Protein AF-A0A261C483-F1 (afdb_monomer_lite)

Organism: NCBI:txid1503980

Structure (mmCIF, N/CA/C/O backbone):
data_AF-A0A261C483-F1
#
_entry.id   AF-A0A261C483-F1
#
loop_
_atom_site.group_PDB
_atom_site.id
_atom_site.type_symbol
_atom_site.label_atom_id
_atom_site.label_alt_id
_atom_site.label_comp_id
_atom_site.label_asym_id
_atom_site.label_entity_id
_atom_site.label_seq_id
_atom_site.pdbx_PDB_ins_code
_atom_site.Cartn_x
_atom_site.Cartn_y
_atom_site.Cartn_z
_atom_site.occupancy
_atom_site.B_iso_or_equiv
_atom_site.auth_seq_id
_atom_site.auth_comp_id
_atom_site.auth_asym_id
_atom_site.auth_atom_id
_atom_site.pdbx_PDB_model_num
ATOM 1 N N . VAL A 1 1 ? -9.971 -21.011 -2.332 1.00 95.12 1 VAL A N 1
ATOM 2 C CA . VAL A 1 1 ? -8.968 -21.893 -2.980 1.00 95.12 1 VAL A CA 1
ATOM 3 C C . VAL A 1 1 ? -7.554 -21.704 -2.436 1.00 95.12 1 VAL A C 1
ATOM 5 O O . VAL A 1 1 ? -7.130 -22.525 -1.642 1.00 95.12 1 VAL A O 1
ATOM 8 N N . CYS A 1 2 ? -6.795 -20.666 -2.820 1.00 94.69 2 CYS A N 1
ATOM 9 C CA . CYS A 1 2 ? -5.368 -20.566 -2.446 1.00 94.69 2 CYS A CA 1
ATOM 10 C C . CYS A 1 2 ? -5.132 -20.535 -0.926 1.00 94.69 2 CYS A C 1
ATOM 12 O O . CYS A 1 2 ? -4.222 -21.193 -0.427 1.00 94.69 2 CYS A O 1
ATOM 14 N N . GLU A 1 3 ? -5.982 -19.813 -0.193 1.00 94.00 3 GLU A N 1
ATOM 15 C CA . GLU A 1 3 ? -5.948 -19.785 1.271 1.00 94.00 3 GLU A CA 1
ATOM 16 C C . GLU A 1 3 ? -6.249 -21.164 1.885 1.00 94.00 3 GLU A C 1
ATOM 18 O O . GLU A 1 3 ? -5.498 -21.636 2.734 1.00 94.00 3 GLU A O 1
ATOM 23 N N . GLU A 1 4 ? -7.299 -21.843 1.414 1.00 96.75 4 GLU A N 1
ATOM 24 C CA . GLU A 1 4 ? -7.705 -23.179 1.887 1.00 96.75 4 GLU A CA 1
ATOM 25 C C . GLU A 1 4 ? -6.600 -24.216 1.666 1.00 96.75 4 GLU A C 1
ATOM 27 O O . GLU A 1 4 ? -6.331 -25.047 2.531 1.00 96.75 4 GLU A O 1
ATOM 32 N N . LEU A 1 5 ? -5.912 -24.127 0.526 1.00 97.44 5 LEU A N 1
ATOM 33 C CA . LEU A 1 5 ? -4.791 -24.997 0.179 1.00 97.44 5 LEU A CA 1
ATOM 34 C C . LEU A 1 5 ? -3.486 -24.615 0.893 1.00 97.44 5 LEU A C 1
ATOM 36 O O . LEU A 1 5 ? -2.480 -25.299 0.722 1.00 97.44 5 LEU A O 1
ATOM 40 N N . SER A 1 6 ? -3.477 -23.539 1.689 1.00 95.00 6 SER A N 1
ATOM 41 C CA . SER A 1 6 ? -2.298 -23.060 2.420 1.00 95.00 6 SER A CA 1
ATOM 42 C C . SER A 1 6 ? -1.074 -22.825 1.523 1.00 95.00 6 SER A C 1
ATOM 44 O O . SER A 1 6 ? 0.070 -23.012 1.947 1.00 95.00 6 SER A O 1
ATOM 46 N N . VAL A 1 7 ? -1.290 -22.387 0.281 1.00 95.00 7 VAL A N 1
ATOM 47 C CA . VAL A 1 7 ? -0.207 -22.067 -0.660 1.00 95.00 7 VAL A CA 1
ATOM 48 C C . VAL A 1 7 ? 0.208 -20.600 -0.556 1.00 95.00 7 VAL A C 1
ATOM 50 O O . VAL A 1 7 ? -0.529 -19.754 -0.050 1.00 95.00 7 VAL A O 1
ATOM 53 N N . VAL A 1 8 ? 1.420 -20.294 -1.015 1.00 96.06 8 VAL A N 1
ATOM 54 C CA . VAL A 1 8 ? 1.916 -18.916 -1.127 1.00 96.06 8 VAL A CA 1
ATOM 55 C C . VAL A 1 8 ? 1.682 -18.424 -2.552 1.00 96.06 8 VAL A C 1
ATOM 57 O O . VAL A 1 8 ? 2.034 -19.114 -3.507 1.00 96.06 8 VAL A O 1
ATOM 60 N N . LEU A 1 9 ? 1.122 -17.225 -2.695 1.00 96.31 9 LEU A N 1
ATOM 61 C CA . LEU A 1 9 ? 0.981 -16.550 -3.980 1.00 96.31 9 LEU A CA 1
ATOM 62 C C . LEU A 1 9 ? 2.237 -15.731 -4.276 1.00 96.31 9 LEU A C 1
ATOM 64 O O . LEU A 1 9 ? 2.476 -14.707 -3.636 1.00 96.31 9 LEU A O 1
ATOM 68 N N . PHE A 1 10 ? 3.038 -16.177 -5.244 1.00 98.00 10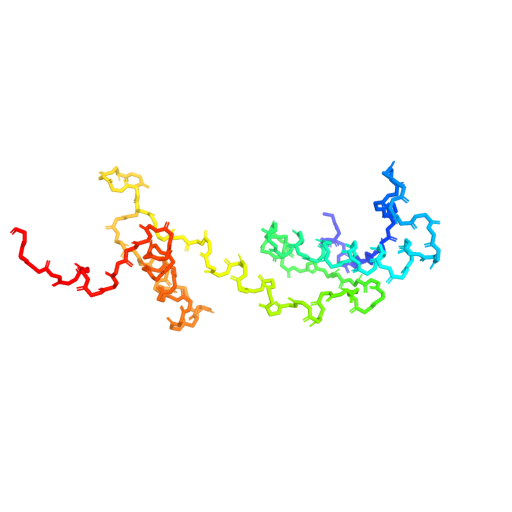 PHE A N 1
ATOM 69 C CA . PHE A 1 10 ? 4.135 -15.374 -5.778 1.00 98.00 10 PHE A CA 1
ATOM 70 C C . PHE A 1 10 ? 3.619 -14.457 -6.890 1.00 98.00 10 PHE A C 1
ATOM 72 O O . PHE A 1 10 ? 3.153 -14.933 -7.923 1.00 98.00 10 PHE A O 1
ATOM 79 N N . VAL A 1 11 ? 3.691 -13.147 -6.670 1.00 98.19 11 VAL A N 1
ATOM 80 C CA . VAL A 1 11 ? 3.196 -12.121 -7.591 1.00 98.19 11 VAL A CA 1
ATOM 81 C C . VAL A 1 11 ? 4.385 -11.501 -8.313 1.00 98.19 11 VAL A C 1
ATOM 83 O O . VAL A 1 11 ? 5.208 -10.809 -7.707 1.00 98.19 11 VAL A O 1
ATOM 86 N N . HIS A 1 12 ? 4.474 -11.764 -9.614 1.00 98.56 12 HIS A N 1
ATOM 87 C CA . HIS A 1 12 ? 5.502 -11.218 -10.494 1.00 98.56 12 HIS A CA 1
ATOM 88 C C . HIS A 1 12 ? 4.880 -10.160 -11.415 1.00 98.56 12 HIS A C 1
ATOM 90 O O . HIS A 1 12 ? 3.828 -10.436 -11.996 1.00 98.56 12 HIS A O 1
ATOM 96 N N . PRO A 1 13 ? 5.493 -8.973 -11.578 1.00 97.62 13 PRO A N 1
ATOM 97 C CA . PRO A 1 13 ? 4.974 -7.965 -12.488 1.00 97.62 13 PRO A CA 1
ATOM 98 C C . PRO A 1 13 ? 5.092 -8.448 -13.932 1.00 97.62 13 PRO A C 1
ATOM 100 O O . PRO A 1 13 ? 6.082 -9.067 -14.334 1.00 97.62 13 PRO A O 1
ATOM 103 N N . TRP A 1 14 ? 4.077 -8.151 -14.722 1.00 95.62 14 TRP A N 1
ATOM 104 C CA . TRP A 1 14 ? 4.044 -8.413 -16.150 1.00 95.62 14 TRP A CA 1
ATOM 105 C C . TRP A 1 14 ? 3.122 -7.390 -16.806 1.00 95.62 14 TRP A C 1
ATOM 107 O O . TRP A 1 14 ? 2.362 -6.728 -16.106 1.00 95.62 14 TRP A O 1
ATOM 117 N N . ASP A 1 15 ? 3.206 -7.274 -18.130 1.00 94.06 15 ASP A N 1
ATOM 118 C CA . ASP A 1 15 ? 2.342 -6.397 -18.925 1.00 94.06 15 ASP A CA 1
ATOM 119 C C . ASP A 1 15 ? 2.350 -4.941 -18.435 1.00 94.06 15 ASP A C 1
ATOM 121 O O . ASP A 1 15 ? 1.320 -4.296 -18.256 1.00 94.06 15 ASP A O 1
ATOM 125 N N . MET A 1 16 ? 3.558 -4.429 -18.173 1.00 93.62 16 MET A N 1
ATOM 126 C CA . MET A 1 16 ? 3.753 -3.044 -17.755 1.00 93.62 16 MET A CA 1
ATOM 127 C C . MET A 1 16 ? 3.124 -2.087 -18.774 1.00 93.62 16 MET A C 1
ATOM 129 O O . MET A 1 16 ? 3.046 -2.390 -19.964 1.00 93.62 16 MET A O 1
ATOM 133 N N . HIS A 1 17 ? 2.750 -0.890 -18.326 1.00 88.38 17 HIS A N 1
ATOM 134 C CA . HIS A 1 17 ? 2.175 0.151 -19.179 1.00 88.38 17 HIS A CA 1
ATOM 135 C C . HIS A 1 17 ? 3.068 0.493 -20.394 1.00 88.38 17 HIS A C 1
ATOM 137 O O . HIS A 1 17 ? 4.008 1.283 -20.297 1.00 88.38 17 HIS A O 1
ATOM 143 N N . MET A 1 18 ? 2.759 -0.091 -21.555 1.00 86.38 18 MET A N 1
ATOM 144 C CA . MET A 1 18 ? 3.578 0.005 -22.776 1.00 86.38 18 MET A CA 1
ATOM 145 C C . MET A 1 18 ? 2.842 0.583 -23.989 1.00 86.38 18 MET A C 1
ATOM 147 O O . MET A 1 18 ? 3.467 0.849 -25.018 1.00 86.38 18 MET A O 1
ATOM 151 N N . TRP A 1 19 ? 1.528 0.777 -23.882 1.00 87.69 19 TRP A N 1
ATOM 152 C CA . TRP A 1 19 ? 0.648 1.063 -25.017 1.00 87.69 19 TRP A CA 1
ATOM 153 C C . TRP A 1 19 ? 0.761 2.496 -25.556 1.00 87.69 19 TRP A C 1
ATOM 155 O O . TRP A 1 19 ? 0.512 2.713 -26.738 1.00 87.69 19 TRP A O 1
ATOM 165 N N . ASP A 1 20 ? 1.180 3.464 -24.736 1.00 93.12 20 ASP A N 1
ATOM 166 C CA . ASP A 1 20 ? 1.345 4.869 -25.143 1.00 93.12 20 ASP A CA 1
ATOM 167 C C . ASP A 1 20 ? 2.770 5.222 -25.615 1.00 93.12 20 ASP A C 1
ATOM 169 O O . ASP A 1 20 ? 3.047 6.348 -26.027 1.00 93.12 20 ASP A O 1
ATOM 173 N N . GLY A 1 21 ? 3.693 4.259 -25.552 1.00 93.75 21 GLY A N 1
ATOM 174 C CA . GLY A 1 21 ? 5.080 4.412 -25.979 1.00 93.75 21 GLY A CA 1
ATOM 175 C C . GLY A 1 21 ? 6.026 5.091 -24.981 1.00 93.75 21 GLY A C 1
ATOM 176 O O . GLY A 1 21 ? 7.236 5.099 -25.223 1.00 93.75 21 GLY A O 1
ATOM 177 N N . ARG A 1 22 ? 5.548 5.607 -23.837 1.00 94.19 22 ARG A N 1
ATOM 178 C CA . ARG A 1 22 ? 6.380 6.378 -22.884 1.00 94.19 22 ARG A CA 1
ATOM 179 C C . ARG A 1 22 ? 7.567 5.596 -22.338 1.00 94.19 22 ARG A C 1
ATOM 181 O O . ARG A 1 22 ?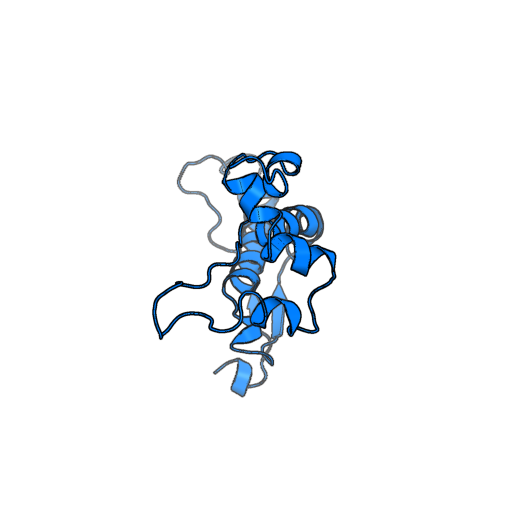 8.633 6.171 -22.123 1.00 94.19 22 ARG A O 1
ATOM 188 N N . LEU A 1 23 ? 7.394 4.293 -22.122 1.00 95.50 23 LEU A N 1
ATOM 189 C CA . LEU A 1 23 ? 8.427 3.425 -21.557 1.00 95.50 23 LEU A CA 1
ATOM 190 C C . LEU A 1 23 ? 9.254 2.685 -22.624 1.00 95.50 23 LEU A C 1
ATOM 192 O O . LEU A 1 23 ? 10.077 1.856 -22.273 1.00 95.50 23 LEU A O 1
ATOM 196 N N . GLN A 1 24 ? 9.112 2.961 -23.925 1.00 94.62 24 GLN A N 1
ATOM 197 C CA . GLN A 1 24 ? 9.770 2.144 -24.965 1.00 94.62 24 GLN A CA 1
ATOM 198 C C . GLN A 1 24 ? 11.298 2.301 -25.058 1.00 94.62 24 GLN A C 1
ATOM 200 O O . GLN A 1 24 ? 11.966 1.468 -25.669 1.00 94.62 24 GLN A O 1
ATOM 205 N N . LYS A 1 25 ? 11.878 3.355 -24.474 1.00 94.81 25 LYS A N 1
ATOM 206 C CA . LYS A 1 25 ? 13.326 3.624 -24.537 1.00 94.81 25 LYS A CA 1
ATOM 207 C C . LYS A 1 25 ? 14.037 3.230 -23.246 1.00 94.81 25 LYS A C 1
ATOM 209 O O . LYS A 1 25 ? 13.426 3.132 -22.188 1.00 94.81 25 LYS A O 1
ATOM 214 N N . TYR A 1 26 ? 15.355 3.045 -23.342 1.00 96.44 26 TYR A N 1
ATOM 215 C CA . TYR A 1 26 ? 16.269 2.880 -22.200 1.00 96.44 26 TYR A CA 1
ATOM 216 C C . TYR A 1 26 ? 15.892 1.764 -21.221 1.00 96.44 26 TYR A C 1
ATOM 218 O O . TYR A 1 26 ? 16.207 1.853 -20.040 1.00 96.44 26 TYR A O 1
ATOM 226 N N . TRP A 1 27 ? 15.199 0.726 -21.698 1.00 95.31 27 TRP A N 1
ATOM 227 C CA . TRP A 1 27 ? 14.768 -0.394 -20.860 1.00 95.31 27 TRP A CA 1
ATOM 228 C C . TRP A 1 27 ? 13.856 0.022 -19.684 1.00 95.31 27 TRP A C 1
ATOM 230 O O . TRP A 1 27 ? 13.685 -0.711 -18.709 1.00 95.31 27 TRP A O 1
ATOM 240 N N . MET A 1 28 ? 13.193 1.176 -19.813 1.00 96.56 28 MET A N 1
ATOM 241 C CA . MET A 1 28 ? 12.239 1.718 -18.842 1.00 96.56 28 MET A CA 1
ATOM 242 C C . MET A 1 28 ? 11.082 0.791 -18.432 1.00 96.56 28 MET A C 1
ATOM 244 O O . MET A 1 28 ? 10.630 0.934 -17.293 1.00 96.56 28 MET A O 1
ATOM 248 N N . PRO A 1 29 ? 10.614 -0.190 -19.232 1.00 95.38 29 PRO A N 1
ATOM 249 C CA . PRO A 1 29 ? 9.559 -1.086 -18.769 1.00 95.38 29 PRO A CA 1
ATOM 250 C C . PRO A 1 29 ? 10.052 -1.966 -17.617 1.00 95.38 29 PRO A C 1
ATOM 252 O O . PRO A 1 29 ? 9.292 -2.262 -16.705 1.00 95.38 29 PRO A O 1
ATOM 255 N N . TRP A 1 30 ? 11.337 -2.329 -17.609 1.00 95.69 30 TRP A N 1
ATOM 256 C CA . TRP A 1 30 ? 11.948 -3.112 -16.534 1.00 95.69 30 TRP A CA 1
ATOM 257 C C . TRP A 1 30 ? 12.452 -2.224 -15.397 1.00 95.69 30 TRP A C 1
ATOM 259 O O . TRP A 1 30 ? 12.288 -2.577 -14.235 1.00 95.69 30 TRP A O 1
ATOM 269 N N . LEU A 1 31 ? 13.043 -1.068 -15.714 1.00 94.81 31 LEU A N 1
ATOM 270 C CA . LEU A 1 31 ? 13.635 -0.186 -14.701 1.00 94.81 31 LEU A CA 1
ATOM 271 C C . LEU A 1 31 ? 12.594 0.601 -13.896 1.00 94.81 31 LEU A C 1
ATOM 273 O O . LEU A 1 31 ? 12.791 0.832 -12.707 1.00 94.81 31 LEU A O 1
ATOM 277 N N . VAL A 1 32 ? 11.499 1.020 -14.534 1.00 95.56 32 VAL A N 1
ATOM 278 C CA . VAL A 1 32 ? 10.446 1.841 -13.913 1.00 95.56 32 VAL A CA 1
ATOM 279 C C . VAL A 1 32 ? 9.112 1.105 -13.907 1.00 95.56 32 VAL A C 1
ATOM 281 O O . VAL A 1 32 ? 8.448 1.072 -12.872 1.00 95.56 32 VAL A O 1
ATOM 284 N N . GLY A 1 33 ? 8.737 0.474 -15.024 1.00 96.44 33 GLY A N 1
ATOM 285 C CA . GLY A 1 33 ? 7.463 -0.235 -15.162 1.00 96.44 33 GLY A CA 1
ATOM 286 C C . GLY A 1 33 ? 7.288 -1.353 -14.132 1.00 96.44 33 GLY A C 1
ATOM 287 O O . GLY A 1 33 ? 6.401 -1.264 -13.292 1.00 96.44 33 GLY A O 1
ATOM 288 N N . MET A 1 34 ? 8.162 -2.365 -14.130 1.00 97.69 34 MET A N 1
ATOM 289 C CA . MET A 1 34 ? 8.053 -3.523 -13.230 1.00 97.69 34 MET A CA 1
ATOM 290 C C . MET A 1 34 ? 8.012 -3.137 -11.739 1.00 97.69 34 MET A C 1
ATOM 292 O O . MET A 1 34 ? 7.122 -3.621 -11.038 1.00 97.69 34 MET A O 1
ATOM 296 N N . PRO A 1 35 ? 8.890 -2.250 -11.219 1.00 97.62 35 PRO A N 1
ATOM 297 C CA . PRO A 1 35 ? 8.780 -1.800 -9.833 1.00 97.62 35 PRO A CA 1
ATOM 298 C C . PRO A 1 35 ? 7.479 -1.052 -9.525 1.00 97.62 35 PRO A C 1
ATOM 300 O O . PRO A 1 35 ? 6.980 -1.160 -8.403 1.00 97.62 35 PRO A O 1
ATOM 303 N N . SER A 1 36 ? 6.941 -0.304 -10.494 1.00 96.69 36 SER A N 1
ATOM 304 C CA . SER A 1 36 ? 5.678 0.428 -10.339 1.00 96.69 36 SER A CA 1
ATOM 305 C C . SER A 1 36 ? 4.484 -0.525 -10.312 1.00 96.69 36 SER A C 1
ATOM 307 O O . SER A 1 36 ? 3.643 -0.400 -9.428 1.00 96.69 36 SER A O 1
ATOM 309 N N . GLU A 1 37 ? 4.451 -1.525 -11.197 1.00 97.88 37 GLU A N 1
ATOM 310 C CA . GLU A 1 37 ? 3.403 -2.554 -11.228 1.00 97.88 37 GLU A CA 1
ATOM 311 C C . GLU A 1 37 ? 3.375 -3.385 -9.942 1.00 97.88 37 GLU A C 1
ATOM 313 O O . GLU A 1 37 ? 2.315 -3.589 -9.351 1.00 97.88 37 GLU A O 1
ATOM 318 N N . THR A 1 38 ? 4.537 -3.808 -9.428 1.00 98.19 38 THR A N 1
ATOM 319 C CA . THR A 1 38 ? 4.578 -4.521 -8.141 1.00 98.19 38 THR A CA 1
ATOM 320 C C . THR A 1 38 ? 4.040 -3.653 -7.001 1.00 98.19 38 THR A C 1
ATOM 322 O O . THR A 1 38 ? 3.283 -4.140 -6.159 1.00 98.19 38 THR A O 1
ATOM 325 N N . ALA A 1 39 ? 4.393 -2.364 -6.966 1.00 97.75 39 ALA A N 1
ATOM 326 C CA . ALA A 1 39 ? 3.889 -1.457 -5.940 1.00 97.75 39 ALA A CA 1
ATOM 327 C C . ALA A 1 39 ? 2.375 -1.224 -6.061 1.00 97.75 39 ALA A C 1
ATOM 329 O O . ALA A 1 39 ? 1.675 -1.215 -5.046 1.00 97.75 39 ALA A O 1
ATOM 330 N N . GLN A 1 40 ? 1.865 -1.105 -7.288 1.00 97.19 40 GLN A N 1
ATOM 331 C CA . GLN A 1 40 ? 0.437 -1.010 -7.584 1.00 97.19 40 GLN A CA 1
ATOM 332 C C . GLN A 1 40 ? -0.317 -2.271 -7.135 1.00 97.19 40 GLN A C 1
ATOM 334 O O . GLN A 1 40 ? -1.381 -2.164 -6.520 1.00 97.19 40 GLN A O 1
ATOM 339 N N . ALA A 1 41 ? 0.241 -3.463 -7.374 1.00 97.94 41 ALA A N 1
ATOM 340 C CA . ALA A 1 41 ? -0.340 -4.729 -6.933 1.00 97.94 41 ALA A CA 1
ATOM 341 C C . ALA A 1 41 ? -0.430 -4.815 -5.401 1.00 97.94 41 ALA A C 1
ATOM 343 O O . ALA A 1 41 ? -1.476 -5.188 -4.869 1.00 97.94 41 ALA A O 1
ATOM 344 N N . ILE A 1 42 ? 0.622 -4.403 -4.681 1.00 97.50 42 ILE A N 1
ATOM 345 C CA . ILE A 1 42 ? 0.603 -4.332 -3.211 1.00 97.50 42 ILE A CA 1
ATOM 346 C C . ILE A 1 42 ? -0.482 -3.360 -2.734 1.00 97.50 42 ILE A C 1
ATOM 348 O O . ILE A 1 42 ? -1.283 -3.723 -1.874 1.00 97.50 42 ILE A O 1
ATOM 352 N N . CYS A 1 43 ? -0.557 -2.155 -3.310 1.00 95.44 43 CYS A N 1
ATOM 353 C CA . CYS A 1 43 ? -1.592 -1.182 -2.948 1.00 95.44 43 CYS A CA 1
ATOM 354 C C . CYS A 1 43 ? -2.998 -1.742 -3.196 1.00 95.44 43 CYS A C 1
ATOM 356 O O . CYS A 1 43 ? -3.863 -1.595 -2.343 1.00 95.44 43 CYS A O 1
ATOM 358 N N . SER A 1 44 ? -3.210 -2.449 -4.307 1.00 95.69 44 SER A N 1
ATOM 359 C CA . SER A 1 44 ? -4.506 -3.054 -4.644 1.00 95.69 44 SER A CA 1
ATOM 360 C C . SER A 1 44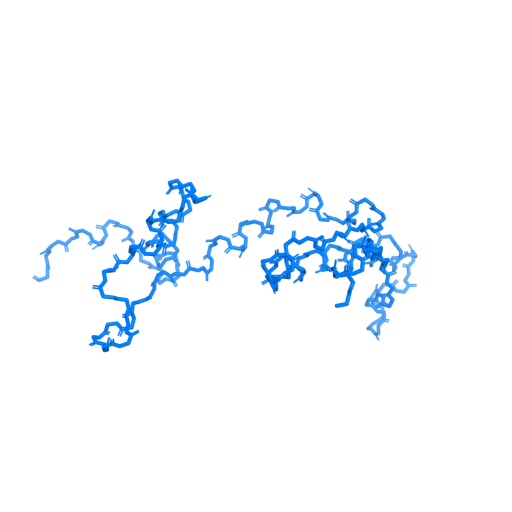 ? -4.905 -4.165 -3.666 1.00 95.69 44 SER A C 1
ATOM 362 O O . SER A 1 44 ? -6.063 -4.242 -3.268 1.00 95.69 44 SER A O 1
ATOM 364 N N . VAL A 1 45 ? -3.954 -4.998 -3.225 1.00 94.81 45 VAL A N 1
ATOM 365 C CA . VAL A 1 45 ? -4.193 -6.031 -2.198 1.00 94.81 45 VAL A CA 1
ATOM 366 C C . VAL A 1 45 ? -4.577 -5.402 -0.858 1.00 94.81 45 VAL A C 1
ATOM 368 O O . VAL A 1 45 ? -5.515 -5.867 -0.209 1.00 94.81 45 VAL A O 1
ATOM 371 N N . LEU A 1 46 ? -3.867 -4.348 -0.449 1.00 89.56 46 LEU A N 1
ATOM 372 C CA . LEU A 1 46 ? -4.102 -3.673 0.828 1.00 89.56 46 LEU A CA 1
ATOM 373 C C . LEU A 1 46 ? -5.412 -2.879 0.817 1.00 89.56 46 LEU A C 1
ATOM 375 O O . LEU A 1 46 ? -6.279 -3.122 1.649 1.00 89.56 46 LEU A O 1
ATOM 379 N N . MET A 1 47 ? -5.580 -1.978 -0.151 1.00 87.88 47 MET A N 1
ATOM 380 C CA . MET A 1 47 ? -6.748 -1.096 -0.262 1.00 87.88 47 MET A CA 1
ATOM 381 C C . MET A 1 47 ? -8.015 -1.847 -0.681 1.00 87.88 47 MET A C 1
ATOM 383 O O . MET A 1 47 ? -9.120 -1.427 -0.359 1.00 87.88 47 MET A O 1
ATOM 387 N N . GLY A 1 48 ? -7.865 -2.978 -1.373 1.00 86.75 48 GLY A N 1
ATOM 388 C CA . GLY A 1 48 ? -8.964 -3.879 -1.714 1.00 86.75 48 GLY A CA 1
ATOM 389 C C . GLY A 1 48 ? -9.397 -4.797 -0.570 1.00 86.75 48 GLY A C 1
ATOM 390 O O . GLY A 1 48 ? -10.198 -5.698 -0.806 1.00 86.75 48 GLY A O 1
ATOM 391 N N . ASN A 1 49 ? -8.861 -4.625 0.647 1.00 86.00 49 ASN A N 1
ATOM 392 C CA . ASN A 1 49 ? -9.182 -5.430 1.830 1.00 86.00 49 ASN A CA 1
ATOM 393 C C . ASN A 1 49 ? -8.969 -6.946 1.645 1.00 86.00 49 ASN A C 1
ATOM 395 O O . ASN A 1 49 ? -9.579 -7.760 2.341 1.00 86.00 49 ASN A O 1
ATOM 399 N N . VAL A 1 50 ? -8.075 -7.362 0.742 1.00 89.06 50 VAL A N 1
ATOM 400 C CA . VAL A 1 50 ? -7.867 -8.786 0.422 1.00 89.06 50 VAL A CA 1
ATOM 401 C C . VAL A 1 50 ? -7.393 -9.564 1.650 1.00 89.06 50 VAL A C 1
ATOM 403 O O . VAL A 1 50 ? -7.864 -10.669 1.894 1.00 89.06 50 VAL A O 1
ATOM 406 N N . LEU A 1 51 ? -6.512 -8.974 2.460 1.00 85.81 51 LEU A N 1
ATOM 407 C CA . LEU A 1 51 ? -6.010 -9.600 3.690 1.00 85.81 51 LEU A CA 1
ATOM 408 C C . LEU A 1 51 ? -7.030 -9.594 4.839 1.00 85.81 51 LEU A C 1
ATOM 410 O O . LEU A 1 51 ? -6.878 -10.365 5.779 1.00 85.81 51 LEU A O 1
ATOM 414 N N . VAL A 1 52 ? -8.069 -8.758 4.762 1.00 81.69 52 VAL A N 1
ATOM 415 C CA . VAL A 1 52 ? -9.196 -8.793 5.709 1.00 81.69 52 VAL A CA 1
ATOM 416 C C . VAL A 1 52 ? -10.130 -9.946 5.351 1.00 81.69 52 VAL A C 1
ATOM 418 O O . VAL A 1 52 ? -10.560 -10.689 6.227 1.00 81.69 52 VAL A O 1
ATOM 421 N N . MET A 1 53 ? -10.410 -10.123 4.056 1.00 88.06 53 MET A N 1
ATOM 422 C CA . MET A 1 53 ? -11.262 -11.208 3.563 1.00 88.06 53 MET A CA 1
ATOM 423 C C . MET A 1 53 ? -10.588 -12.584 3.656 1.00 88.06 53 MET A C 1
ATOM 425 O O . MET A 1 53 ? -11.270 -13.573 3.913 1.00 88.06 53 MET A O 1
ATOM 429 N N . PHE A 1 54 ? -9.266 -12.649 3.467 1.00 93.44 54 PHE A N 1
ATOM 430 C CA . PHE A 1 54 ? -8.479 -13.887 3.459 1.00 93.44 54 PHE A CA 1
ATOM 431 C C . PHE A 1 54 ? -7.267 -13.772 4.407 1.00 93.44 54 PHE A C 1
ATOM 433 O O . PHE A 1 54 ? -6.128 -13.602 3.953 1.00 93.44 54 PHE A O 1
ATOM 440 N N . PRO A 1 55 ? -7.482 -13.838 5.735 1.00 87.81 55 PRO A N 1
ATOM 441 C CA . PRO A 1 55 ? -6.462 -13.540 6.744 1.00 87.81 55 PRO A CA 1
ATOM 442 C C . PRO A 1 55 ? -5.301 -14.543 6.810 1.00 87.81 55 PRO A C 1
ATOM 444 O O . PRO A 1 55 ? -4.260 -14.240 7.392 1.00 87.81 55 PRO A O 1
ATOM 447 N N . LYS A 1 56 ? -5.447 -15.747 6.244 1.00 90.75 56 LYS A N 1
ATOM 448 C CA . LYS A 1 56 ? -4.385 -16.770 6.191 1.00 90.75 56 LYS A CA 1
ATOM 449 C C . LYS A 1 56 ? -3.653 -16.784 4.851 1.00 90.75 56 LYS A C 1
ATOM 451 O O . LYS A 1 56 ? -2.689 -17.540 4.692 1.00 90.75 56 LYS A O 1
ATOM 456 N N . LEU A 1 57 ? -4.094 -15.982 3.881 1.00 93.31 57 LEU A N 1
ATOM 457 C CA . LEU A 1 57 ? -3.464 -15.907 2.573 1.00 93.31 57 LEU A CA 1
ATOM 458 C C . LEU A 1 57 ? -2.078 -15.262 2.683 1.00 93.31 57 LEU A C 1
ATOM 460 O O . LEU A 1 57 ? -1.890 -14.236 3.333 1.00 93.31 57 LEU A O 1
ATO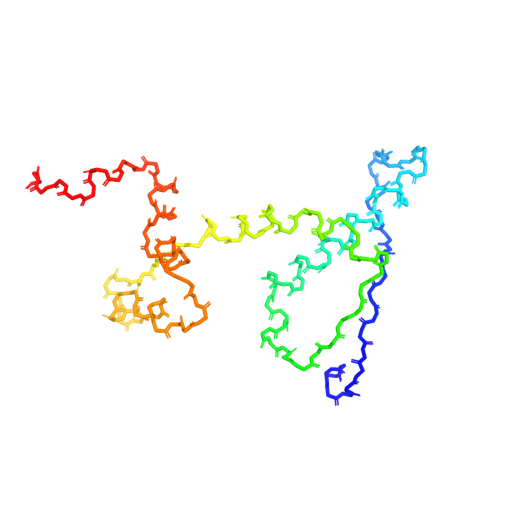M 464 N N . ARG A 1 58 ? -1.086 -15.870 2.026 1.00 93.94 58 ARG A N 1
ATOM 465 C CA . ARG A 1 58 ? 0.307 -15.410 2.057 1.00 93.94 58 ARG A CA 1
ATOM 466 C C . ARG A 1 58 ? 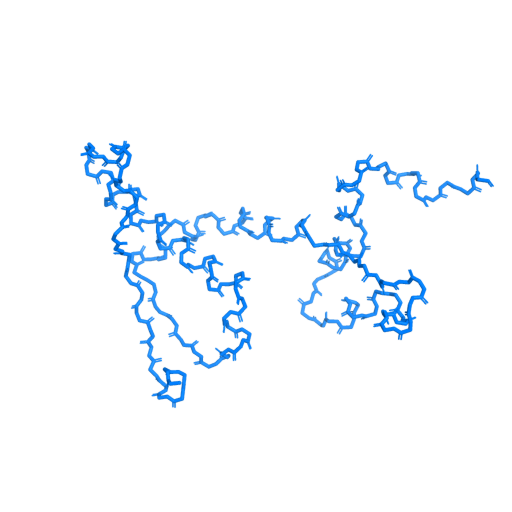0.751 -14.982 0.671 1.00 93.94 58 ARG A C 1
ATOM 468 O O . ARG A 1 58 ? 0.630 -15.754 -0.280 1.00 93.94 58 ARG A O 1
ATOM 475 N N . PHE A 1 59 ? 1.330 -13.792 0.589 1.00 96.75 59 PHE A N 1
ATOM 476 C CA . PHE A 1 59 ? 1.888 -13.241 -0.639 1.00 96.75 59 PHE A CA 1
ATOM 477 C C . PHE A 1 59 ? 3.411 -13.164 -0.570 1.00 96.75 59 PHE A C 1
ATOM 479 O O . PHE A 1 59 ? 3.990 -12.900 0.482 1.00 96.75 59 PHE A O 1
ATOM 486 N N . CYS A 1 60 ? 4.052 -13.343 -1.719 1.00 97.50 60 CYS A N 1
ATOM 487 C CA . CYS A 1 60 ? 5.446 -13.002 -1.955 1.00 97.50 60 CYS A CA 1
ATOM 488 C C . CYS A 1 60 ? 5.508 -12.154 -3.229 1.00 97.50 60 CYS A C 1
ATOM 490 O O . CYS A 1 60 ? 5.101 -12.610 -4.293 1.00 97.50 60 CYS A O 1
ATOM 492 N N . PHE A 1 61 ? 5.977 -10.914 -3.125 1.00 98.31 61 PHE A N 1
ATOM 493 C CA . PHE A 1 61 ? 6.047 -9.992 -4.258 1.00 98.31 61 PHE A CA 1
ATOM 494 C C . PHE A 1 61 ? 7.468 -9.951 -4.822 1.00 98.31 61 PHE A C 1
ATOM 496 O O . PHE A 1 61 ? 8.441 -9.839 -4.073 1.00 98.31 61 PHE A O 1
ATOM 503 N N . ALA A 1 62 ? 7.592 -10.032 -6.146 1.00 97.44 62 ALA A N 1
ATOM 504 C CA . ALA A 1 62 ? 8.880 -10.005 -6.828 1.00 97.44 62 ALA A CA 1
ATOM 505 C C . ALA A 1 62 ? 9.638 -8.675 -6.620 1.00 97.44 62 ALA A C 1
ATOM 507 O O . ALA A 1 62 ? 9.070 -7.649 -6.242 1.00 97.44 62 ALA A O 1
ATOM 508 N N . HIS A 1 63 ? 10.947 -8.691 -6.892 1.00 97.56 63 HIS A N 1
ATOM 509 C CA . HIS A 1 63 ? 11.817 -7.503 -6.898 1.00 97.56 63 HIS A CA 1
ATOM 510 C C . HIS A 1 63 ? 11.772 -6.669 -5.601 1.00 97.56 63 HIS A C 1
ATOM 512 O O . HIS A 1 63 ? 11.793 -5.441 -5.645 1.00 97.56 63 HIS A O 1
ATOM 518 N N . GLY A 1 64 ? 11.658 -7.326 -4.441 1.00 96.38 64 GLY A N 1
ATOM 519 C CA . GLY A 1 64 ? 11.632 -6.652 -3.137 1.00 96.38 64 GLY A CA 1
ATOM 520 C C . GLY A 1 64 ? 10.377 -5.809 -2.883 1.00 96.38 64 GLY A C 1
ATOM 521 O O . GLY A 1 64 ? 10.412 -4.913 -2.045 1.00 96.38 64 GLY A O 1
ATOM 522 N N . GLY A 1 65 ? 9.280 -6.067 -3.605 1.00 97.25 65 GLY A N 1
ATOM 523 C CA . GLY A 1 65 ? 8.061 -5.256 -3.532 1.00 97.25 65 GLY A CA 1
ATOM 524 C C . GLY A 1 65 ? 8.078 -4.023 -4.442 1.00 97.25 65 GLY A C 1
ATOM 525 O O . GLY A 1 65 ? 7.249 -3.127 -4.279 1.00 97.25 65 GLY A O 1
ATOM 526 N N . GLY A 1 66 ? 9.011 -3.960 -5.398 1.00 98.00 66 GLY A N 1
ATOM 527 C CA . GLY A 1 66 ? 9.123 -2.841 -6.328 1.00 98.00 66 GLY A CA 1
ATOM 528 C C . GLY A 1 66 ? 9.418 -1.529 -5.602 1.00 98.00 66 GLY A C 1
ATOM 529 O O . GLY A 1 66 ? 10.293 -1.467 -4.741 1.00 98.00 66 GLY A O 1
ATOM 530 N N . SER A 1 67 ? 8.684 -0.467 -5.931 1.00 97.81 67 SER A N 1
ATOM 531 C CA . SER A 1 67 ? 8.851 0.836 -5.273 1.00 97.81 67 SER A CA 1
ATOM 532 C C . SER A 1 67 ? 8.104 0.964 -3.937 1.00 97.81 67 SER A C 1
ATOM 534 O O . SER A 1 67 ? 8.356 1.921 -3.199 1.00 97.81 67 SER A O 1
ATOM 536 N N . TYR A 1 68 ? 7.235 0.007 -3.575 1.00 97.75 68 TYR A N 1
ATOM 537 C CA . TYR A 1 68 ? 6.350 0.108 -2.407 1.00 97.75 68 TYR A CA 1
ATOM 538 C C . TYR A 1 68 ? 7.079 0.407 -1.088 1.00 97.75 68 TYR A C 1
ATOM 540 O O . TYR A 1 68 ? 6.666 1.345 -0.405 1.00 97.75 68 TYR A O 1
ATOM 548 N N . PRO A 1 69 ? 8.179 -0.284 -0.711 1.00 96.19 69 PRO A N 1
ATOM 549 C CA . PRO A 1 69 ? 8.843 -0.019 0.567 1.00 96.19 69 PRO A CA 1
ATOM 550 C C . PRO A 1 69 ? 9.312 1.433 0.724 1.00 96.19 69 PRO A C 1
ATOM 552 O O . PRO A 1 69 ? 9.295 1.960 1.839 1.00 96.19 69 PRO A O 1
ATOM 555 N N . ILE A 1 70 ? 9.693 2.076 -0.387 1.00 97.44 70 ILE A N 1
ATOM 556 C CA . ILE A 1 70 ? 10.124 3.477 -0.433 1.00 97.44 70 ILE A CA 1
ATOM 557 C C . ILE A 1 70 ? 8.913 4.410 -0.335 1.00 97.44 70 ILE A C 1
ATOM 559 O O . ILE A 1 70 ? 8.942 5.372 0.428 1.00 97.44 70 ILE A O 1
ATOM 563 N N . ILE A 1 71 ? 7.828 4.121 -1.061 1.00 95.75 71 ILE A N 1
ATOM 564 C CA . ILE A 1 71 ? 6.646 4.997 -1.109 1.00 95.75 71 ILE A CA 1
ATOM 565 C C . ILE A 1 71 ? 5.604 4.714 -0.019 1.00 95.75 71 ILE A C 1
ATOM 567 O O . ILE A 1 71 ? 4.619 5.445 0.066 1.00 95.75 71 ILE A O 1
ATOM 571 N N . ARG A 1 72 ? 5.797 3.702 0.838 1.00 93.38 72 ARG A N 1
ATOM 572 C CA . ARG A 1 72 ? 4.802 3.263 1.836 1.00 93.38 72 ARG A CA 1
ATOM 573 C C . ARG A 1 72 ? 4.257 4.396 2.710 1.00 93.38 72 ARG A C 1
ATOM 575 O O . ARG A 1 72 ? 3.074 4.406 3.019 1.00 93.38 72 ARG A O 1
ATOM 582 N N . GLY A 1 73 ? 5.098 5.370 3.075 1.00 87.50 73 GLY A N 1
ATOM 583 C CA . GLY A 1 73 ? 4.676 6.525 3.874 1.00 87.50 73 GLY A CA 1
ATOM 584 C C . GLY A 1 73 ? 3.703 7.429 3.113 1.00 87.50 73 GLY A C 1
ATOM 585 O O . GLY A 1 73 ? 2.700 7.866 3.668 1.00 87.50 73 GLY A O 1
ATOM 586 N N . ARG A 1 74 ? 3.944 7.636 1.812 1.00 89.06 74 ARG A N 1
ATOM 587 C CA . ARG A 1 74 ? 3.029 8.368 0.926 1.00 89.06 74 ARG A CA 1
ATOM 588 C C . ARG A 1 74 ? 1.714 7.613 0.736 1.00 89.06 74 ARG A C 1
ATOM 590 O O . ARG A 1 74 ? 0.660 8.236 0.754 1.00 89.06 74 ARG A O 1
ATOM 597 N N . VAL A 1 75 ? 1.777 6.290 0.580 1.00 89.38 75 VAL A N 1
ATOM 598 C CA . VAL A 1 75 ? 0.583 5.438 0.456 1.00 89.38 75 VAL A CA 1
ATOM 599 C C . VAL A 1 75 ? -0.258 5.496 1.734 1.00 89.38 75 VAL A C 1
ATOM 601 O O . VAL A 1 75 ? -1.455 5.743 1.657 1.00 89.38 75 VAL A O 1
ATOM 604 N N . SER A 1 76 ? 0.367 5.355 2.907 1.00 85.44 76 SER A N 1
ATOM 605 C CA . SER A 1 76 ? -0.310 5.454 4.208 1.00 85.44 76 SER A CA 1
ATOM 606 C C . SER A 1 76 ? -0.973 6.816 4.415 1.00 85.44 76 SER A C 1
ATOM 608 O O . SER A 1 76 ? -2.099 6.871 4.894 1.00 85.44 76 SER A O 1
ATOM 610 N N . HIS A 1 77 ? -0.318 7.906 4.012 1.00 81.31 77 HIS A N 1
ATOM 611 C CA . HIS A 1 77 ? -0.910 9.243 4.070 1.00 81.31 77 HIS A CA 1
ATOM 612 C C . HIS A 1 77 ? -2.143 9.369 3.158 1.00 81.31 77 HIS A C 1
ATOM 614 O O . HIS A 1 77 ? -3.169 9.892 3.581 1.00 81.31 77 HIS A O 1
ATOM 620 N N . GLY A 1 78 ? -2.074 8.840 1.930 1.00 77.81 78 GLY A N 1
ATOM 621 C CA . GLY A 1 78 ? -3.214 8.817 1.007 1.00 77.81 78 GLY A CA 1
ATOM 622 C C . GLY A 1 78 ? -4.357 7.892 1.440 1.00 77.81 78 GLY A C 1
ATOM 623 O O . GLY A 1 78 ? -5.486 8.088 1.014 1.00 77.81 78 GLY A O 1
ATOM 624 N N . TRP A 1 79 ? -4.099 6.899 2.290 1.00 74.81 79 TRP A N 1
ATOM 625 C CA . TRP A 1 79 ? -5.155 6.080 2.887 1.00 74.81 79 TRP A CA 1
ATOM 626 C C . TRP A 1 79 ? -5.840 6.804 4.051 1.00 74.81 79 TRP A C 1
ATOM 628 O O . TRP A 1 79 ? -7.064 6.866 4.116 1.00 74.81 79 TRP A O 1
ATOM 638 N N . ASN A 1 80 ? -5.050 7.397 4.948 1.00 69.44 80 ASN A N 1
ATOM 639 C CA . ASN A 1 80 ? -5.562 7.936 6.204 1.00 69.44 80 ASN A CA 1
ATOM 640 C C . ASN A 1 80 ? -6.353 9.241 6.055 1.00 69.44 80 ASN A C 1
ATOM 642 O O . ASN A 1 80 ? -7.182 9.499 6.916 1.00 69.44 80 ASN A O 1
ATOM 646 N N . ASN A 1 81 ? -6.131 10.045 5.008 1.00 65.44 81 ASN A N 1
ATOM 647 C CA . ASN A 1 81 ? -6.713 11.396 4.905 1.00 65.44 81 ASN A CA 1
ATOM 648 C C . ASN A 1 81 ? -8.028 11.487 4.109 1.00 65.44 81 ASN A C 1
ATOM 650 O O . ASN A 1 81 ? -8.573 12.575 3.949 1.00 65.44 81 ASN A O 1
ATOM 654 N N . HIS A 1 82 ? -8.524 10.377 3.558 1.00 67.19 82 HIS A N 1
ATOM 655 C CA . HIS A 1 82 ? -9.675 10.379 2.640 1.00 67.19 82 HIS A CA 1
ATOM 656 C C . HIS A 1 82 ? -10.905 9.646 3.191 1.00 67.19 82 HIS A C 1
ATOM 658 O O . HIS A 1 82 ? -11.869 9.426 2.461 1.00 67.19 82 HIS A O 1
ATOM 664 N N . ILE A 1 83 ? -10.877 9.261 4.467 1.00 79.12 83 ILE A N 1
ATOM 665 C CA . ILE A 1 83 ? -11.994 8.601 5.144 1.00 79.12 83 ILE A CA 1
ATOM 666 C C . ILE A 1 83 ? -12.530 9.563 6.200 1.00 79.12 83 ILE A C 1
ATOM 668 O O . ILE A 1 83 ? -11.785 10.000 7.074 1.00 79.12 83 ILE A O 1
ATOM 672 N N . VAL A 1 84 ? -13.814 9.892 6.113 1.00 85.75 84 VAL A N 1
ATOM 673 C CA . VAL A 1 84 ? -14.511 10.760 7.068 1.00 85.75 84 VAL A CA 1
ATOM 674 C C . VAL A 1 84 ? -15.624 9.974 7.749 1.00 85.75 84 VAL A C 1
ATOM 676 O O . VAL A 1 84 ? -16.275 9.145 7.109 1.00 85.75 84 VAL A O 1
ATOM 679 N N . LEU A 1 85 ? -15.842 10.225 9.039 1.00 88.69 85 LEU A N 1
ATOM 680 C CA . LEU A 1 85 ? -17.003 9.711 9.754 1.00 88.69 85 LEU A CA 1
ATOM 681 C C . LEU A 1 85 ? -18.293 10.238 9.109 1.00 88.69 85 LEU A C 1
ATOM 683 O O . LEU A 1 85 ? -18.434 11.430 8.841 1.00 88.69 85 LEU A O 1
ATOM 687 N N . GLY A 1 86 ? -19.256 9.342 8.907 1.00 88.25 86 GLY A N 1
ATOM 688 C CA . GLY A 1 86 ? -20.607 9.670 8.471 1.00 88.25 86 GLY A CA 1
ATOM 689 C C . GLY A 1 86 ? -21.600 8.739 9.154 1.00 88.25 86 GLY A C 1
ATOM 690 O O . GLY A 1 86 ? -21.374 7.534 9.209 1.00 88.25 86 GLY A O 1
ATOM 691 N N . THR A 1 87 ? -22.680 9.299 9.694 1.00 90.06 87 THR A N 1
ATOM 692 C CA . THR A 1 87 ? -23.598 8.575 10.591 1.00 90.06 87 THR A CA 1
ATOM 693 C C . THR A 1 87 ? -24.896 8.146 9.923 1.00 90.06 87 THR A C 1
ATOM 695 O O . THR A 1 87 ? -25.613 7.332 10.488 1.00 90.06 87 THR A O 1
ATOM 698 N N . ASP A 1 88 ? -25.223 8.704 8.754 1.00 88.81 88 ASP A N 1
ATOM 699 C CA . ASP A 1 88 ? -26.549 8.592 8.124 1.00 88.81 88 ASP A CA 1
ATOM 700 C C . ASP A 1 88 ? -27.700 9.117 9.017 1.00 88.81 88 ASP A C 1
ATOM 702 O O . ASP A 1 88 ? -28.861 8.733 8.886 1.00 88.81 88 ASP A O 1
ATOM 706 N N . TYR A 1 89 ? -27.399 10.025 9.953 1.00 87.38 89 TYR A N 1
ATOM 707 C CA . TYR A 1 89 ? -28.416 10.692 10.769 1.00 87.38 89 TYR A CA 1
ATOM 708 C C . TYR A 1 89 ? -29.397 11.500 9.888 1.00 87.38 89 TYR A C 1
ATOM 710 O O . TYR A 1 89 ? -28.946 12.208 8.984 1.00 87.38 89 TYR A O 1
ATOM 718 N N . PRO A 1 90 ? -30.721 11.492 10.161 1.00 91.81 90 PRO A N 1
ATOM 719 C CA . PRO A 1 90 ? -31.418 10.856 11.287 1.00 91.81 90 PRO A CA 1
ATOM 720 C C . PRO A 1 90 ? -32.051 9.492 10.948 1.00 91.81 90 PRO A C 1
ATOM 722 O O . PRO A 1 90 ? -33.067 9.125 11.543 1.00 91.81 90 PRO A O 1
ATOM 725 N N . PHE A 1 91 ? -31.532 8.751 9.966 1.00 87.50 91 PHE A N 1
ATOM 726 C CA . PHE A 1 91 ? -32.161 7.505 9.534 1.00 87.50 91 PHE A CA 1
ATOM 727 C C . PHE A 1 91 ? -31.932 6.358 10.533 1.00 87.50 91 PHE A C 1
ATOM 729 O O . PHE A 1 91 ? -30.851 6.226 11.104 1.00 87.50 91 PHE A O 1
ATOM 736 N N . PRO A 1 92 ? -32.927 5.471 10.729 1.00 82.06 92 PRO A N 1
ATOM 737 C CA . PRO A 1 92 ? -32.858 4.393 11.722 1.00 82.06 92 PRO A CA 1
ATOM 738 C C . PRO A 1 92 ? -31.852 3.282 11.379 1.00 82.06 92 PRO A C 1
ATOM 740 O O . PRO A 1 92 ? -31.592 2.426 12.218 1.00 82.06 92 PRO A O 1
ATOM 743 N N . LEU A 1 93 ? -31.324 3.268 10.151 1.00 84.19 93 LEU A N 1
ATOM 744 C CA . LEU A 1 93 ? -30.260 2.356 9.718 1.00 84.19 93 LEU A CA 1
ATOM 745 C C . LEU A 1 93 ? -28.853 2.943 9.925 1.00 84.19 93 LEU A C 1
ATOM 747 O O . LEU A 1 93 ? -27.874 2.227 9.719 1.00 84.19 93 LEU A O 1
ATOM 751 N N . GLY A 1 94 ? -28.760 4.217 10.314 1.00 82.94 94 GLY A N 1
ATOM 752 C CA . GLY A 1 94 ? -27.506 4.903 10.590 1.00 82.94 94 GLY A CA 1
ATOM 753 C C . GLY A 1 94 ? -26.849 4.486 11.906 1.00 82.94 94 GLY A C 1
ATOM 754 O O . GLY A 1 94 ? -27.406 3.735 12.711 1.00 82.94 94 GLY A O 1
ATOM 755 N N . GLU A 1 95 ? -25.641 4.997 12.139 1.00 85.38 95 GLU A N 1
ATOM 756 C CA . GLU A 1 95 ? -24.924 4.803 13.398 1.00 85.38 95 GLU A CA 1
ATOM 757 C C . GLU A 1 95 ? -25.660 5.540 14.531 1.00 85.38 95 GLU A C 1
ATOM 759 O O . GLU A 1 95 ? -25.772 6.766 14.530 1.00 85.38 95 GLU A O 1
ATOM 764 N N . LEU A 1 96 ? -26.177 4.782 15.504 1.00 87.25 96 LEU A N 1
ATOM 765 C CA . LEU A 1 96 ? -26.971 5.328 16.613 1.00 87.25 96 LEU A CA 1
ATOM 766 C C . LEU A 1 96 ? -26.115 6.071 17.650 1.00 87.25 96 LEU A C 1
ATOM 768 O O . LEU A 1 96 ? -26.560 7.064 18.222 1.00 87.25 96 LEU A O 1
ATOM 772 N N . GLU A 1 97 ? -24.898 5.584 17.895 1.00 90.44 97 GLU A N 1
ATOM 773 C CA . GLU A 1 97 ? -23.904 6.212 18.769 1.00 90.44 97 GLU A CA 1
ATOM 774 C C . GLU A 1 97 ? -22.762 6.748 17.900 1.00 90.44 97 GLU A C 1
ATOM 776 O O . GLU A 1 97 ? -21.869 5.999 17.512 1.00 90.44 97 GLU A O 1
ATOM 781 N N . VAL A 1 98 ? -22.824 8.038 17.563 1.00 89.94 98 VAL A N 1
ATOM 782 C CA . VAL A 1 98 ? -21.911 8.699 16.616 1.00 89.94 98 VAL A CA 1
ATOM 783 C C . VAL A 1 98 ? -20.443 8.473 16.979 1.00 89.94 98 VAL A C 1
ATOM 785 O O . VAL A 1 98 ? -20.006 8.873 18.055 1.00 89.94 98 VAL A O 1
ATOM 788 N N . GLY A 1 99 ? -19.678 7.888 16.055 1.00 89.94 99 GLY A N 1
ATOM 789 C CA . GLY A 1 99 ? -18.229 7.716 16.179 1.00 89.94 99 GLY A CA 1
ATOM 790 C C . GLY A 1 99 ? -17.792 6.500 16.996 1.00 89.94 99 GLY A C 1
ATOM 791 O O . GLY A 1 99 ? -16.601 6.176 17.001 1.00 89.94 99 GLY A O 1
ATOM 792 N N . LYS A 1 100 ? -18.723 5.775 17.624 1.00 91.75 100 LYS A N 1
ATOM 793 C CA . LYS A 1 100 ? -18.409 4.644 18.503 1.00 91.75 100 LYS A CA 1
ATOM 794 C C . LYS A 1 100 ? -17.662 3.530 17.785 1.00 91.75 100 LYS A C 1
ATOM 796 O O . LYS A 1 100 ? -16.732 2.955 18.345 1.00 91.75 100 LYS A O 1
ATOM 801 N N . VAL A 1 101 ? -18.004 3.257 16.524 1.00 89.56 101 VAL A N 1
ATOM 802 C CA . VAL A 1 101 ? -17.294 2.247 15.720 1.00 89.56 101 VAL A CA 1
ATOM 803 C C . VAL A 1 101 ? -15.809 2.595 15.564 1.00 89.56 101 VAL A C 1
ATOM 805 O O . VAL A 1 101 ? -14.956 1.707 15.601 1.00 89.56 101 VAL A O 1
ATOM 808 N N . VAL A 1 102 ? -15.487 3.882 15.409 1.00 90.19 102 VAL A N 1
ATOM 809 C CA . VAL A 1 102 ? -14.103 4.364 15.286 1.00 90.19 102 VAL A CA 1
ATOM 810 C C . VAL A 1 102 ? -13.389 4.320 16.639 1.00 90.19 102 VAL A C 1
ATOM 812 O O . VAL A 1 102 ? -12.219 3.939 16.710 1.00 90.19 102 VAL A O 1
ATOM 815 N N . GLU A 1 103 ? -14.081 4.684 17.718 1.00 91.88 103 GLU A N 1
ATOM 816 C CA . GLU A 1 103 ? -13.529 4.690 19.075 1.00 91.88 103 GLU A CA 1
ATOM 817 C C . GLU A 1 103 ? -13.192 3.280 19.575 1.00 91.88 103 GLU A C 1
ATOM 819 O O . GLU A 1 103 ? -12.070 3.047 20.043 1.00 91.88 103 GLU A O 1
ATOM 824 N N . ASP A 1 104 ? -14.115 2.332 19.392 1.00 92.81 104 ASP A N 1
ATOM 825 C CA . ASP A 1 104 ? -14.014 0.956 19.887 1.00 92.81 104 ASP A CA 1
ATOM 826 C C . ASP A 1 104 ? -12.998 0.105 19.103 1.00 92.81 104 ASP A C 1
ATOM 828 O O . ASP A 1 104 ? -12.575 -0.965 19.562 1.00 92.81 104 ASP A O 1
ATOM 832 N N . TYR A 1 105 ? -12.548 0.568 17.932 1.00 88.69 105 TYR A N 1
ATOM 833 C CA . TYR A 1 105 ? -11.554 -0.153 17.147 1.00 88.69 105 TYR A CA 1
ATOM 834 C C . TYR A 1 105 ? -10.160 -0.058 17.789 1.00 88.69 105 TYR A C 1
ATOM 836 O O . TYR A 1 105 ? -9.444 0.946 17.705 1.00 88.69 105 TYR A O 1
ATOM 844 N N . GLN A 1 106 ? -9.750 -1.147 18.443 1.00 86.56 106 GLN A N 1
ATOM 845 C CA . GLN A 1 106 ? -8.539 -1.199 19.270 1.00 86.56 106 GLN A CA 1
ATOM 846 C C . GLN A 1 106 ? -7.235 -0.981 18.491 1.00 86.56 106 GLN A C 1
ATOM 848 O O . GLN A 1 106 ? -6.245 -0.545 19.073 1.00 86.56 106 GLN A O 1
ATOM 853 N N . SER A 1 107 ? -7.211 -1.276 17.188 1.00 87.38 107 SER A N 1
ATOM 854 C CA . SER A 1 107 ? -6.000 -1.132 16.370 1.00 87.38 107 SER A CA 1
ATOM 855 C C . SER A 1 107 ? -5.750 0.295 15.877 1.00 87.38 107 SER A C 1
ATOM 857 O O . SER A 1 107 ? -4.692 0.537 15.301 1.00 87.38 107 SER A O 1
ATOM 859 N N . PHE A 1 108 ? -6.675 1.237 16.099 1.00 86.50 108 PHE A N 1
ATOM 860 C CA . PHE A 1 108 ? -6.446 2.644 15.777 1.00 86.50 108 PHE A CA 1
ATOM 861 C C . PHE A 1 108 ? -5.642 3.356 16.863 1.00 86.50 108 PHE A C 1
ATOM 863 O O . PHE A 1 108 ? -5.904 3.235 18.066 1.00 86.50 108 PHE A O 1
ATOM 870 N N . SER A 1 109 ? -4.661 4.140 16.418 1.00 88.00 109 SER A N 1
ATOM 871 C CA . SER A 1 109 ? -3.979 5.108 17.268 1.00 88.00 109 SER A CA 1
ATOM 872 C C . SER A 1 109 ? -4.895 6.300 17.574 1.00 88.00 109 SER A C 1
ATOM 874 O O . SER A 1 109 ? -5.919 6.501 16.924 1.00 88.00 109 SER A O 1
ATOM 876 N N . ALA A 1 110 ? -4.520 7.130 18.551 1.00 89.75 110 ALA A N 1
ATOM 877 C CA . ALA A 1 110 ? -5.238 8.382 18.816 1.00 89.75 110 ALA A CA 1
ATOM 878 C C . ALA A 1 110 ? -5.278 9.300 17.577 1.00 89.75 110 ALA A C 1
ATOM 880 O O . ALA A 1 110 ? -6.290 9.938 17.317 1.00 89.75 110 ALA A O 1
ATOM 881 N N . VAL A 1 111 ? -4.207 9.302 16.777 1.00 87.44 111 VAL A N 1
ATOM 882 C CA . VAL A 1 111 ? -4.128 10.089 15.539 1.00 87.44 111 VAL A CA 1
ATOM 883 C C . VAL A 1 111 ? -5.093 9.556 14.480 1.00 87.44 111 VAL A C 1
ATOM 885 O O . VAL A 1 111 ? -5.765 10.347 13.828 1.00 87.44 111 VAL A O 1
ATOM 888 N N . ASP A 1 112 ? -5.198 8.232 14.327 1.00 86.19 112 ASP A N 1
ATOM 889 C CA . ASP A 1 112 ? -6.144 7.631 13.377 1.00 86.19 112 ASP A CA 1
ATOM 890 C C . ASP A 1 112 ? -7.590 7.956 13.771 1.00 86.19 112 ASP A C 1
ATOM 892 O O . ASP A 1 112 ? -8.386 8.327 12.911 1.00 86.19 112 ASP A O 1
ATOM 896 N N . ARG A 1 113 ? -7.910 7.889 15.073 1.00 90.06 113 ARG A N 1
ATOM 897 C CA . ARG A 1 113 ? -9.231 8.281 15.585 1.00 90.06 113 ARG A CA 1
ATOM 898 C C . ARG A 1 113 ? -9.528 9.748 15.292 1.00 90.06 113 ARG A C 1
ATOM 900 O O . ARG A 1 113 ? -10.562 10.025 14.704 1.00 90.06 113 ARG A O 1
ATOM 907 N N . ASP A 1 114 ? -8.625 10.673 15.618 1.00 91.56 114 ASP A N 1
ATOM 908 C CA . ASP A 1 114 ? -8.828 12.102 15.332 1.00 91.56 114 ASP A CA 1
ATOM 909 C C . ASP A 1 114 ? -9.045 12.376 13.837 1.00 91.56 114 ASP A C 1
ATOM 911 O O . ASP A 1 114 ? -9.911 13.169 13.460 1.00 91.56 114 ASP A O 1
ATOM 915 N N . ASN A 1 115 ? -8.257 11.721 12.979 1.00 89.00 115 ASN A N 1
ATOM 916 C CA . ASN A 1 115 ? -8.363 11.872 11.532 1.00 89.00 115 ASN A CA 1
ATOM 917 C C . ASN A 1 115 ? -9.731 11.418 11.024 1.00 89.00 115 ASN A C 1
ATOM 919 O O . ASN A 1 115 ? -10.401 12.177 10.325 1.00 89.00 115 ASN A O 1
ATOM 923 N N . LEU A 1 116 ? -10.166 10.225 11.433 1.00 89.31 116 LEU A N 1
ATOM 924 C CA . LEU A 1 116 ? -11.445 9.646 11.029 1.00 89.31 116 LEU A CA 1
ATOM 925 C C . LEU A 1 116 ? -12.646 10.399 11.610 1.00 89.31 116 LEU A C 1
ATOM 927 O O . LEU A 1 116 ? -13.618 10.631 10.893 1.00 89.31 116 LEU A O 1
ATOM 931 N N . LEU A 1 117 ? -12.583 10.782 12.888 1.00 91.19 117 LEU A N 1
ATOM 932 C CA . LEU A 1 117 ? -13.685 11.437 13.589 1.00 91.19 117 LEU A CA 1
ATOM 933 C C . LEU A 1 117 ? -13.911 12.867 13.092 1.00 91.19 117 LEU A C 1
ATOM 935 O O . LEU A 1 117 ? -15.064 13.281 12.998 1.00 91.19 117 LEU A O 1
ATOM 939 N N . TRP A 1 118 ? -12.849 13.631 12.790 1.00 88.81 118 TRP A N 1
ATOM 940 C CA . TRP A 1 118 ? -13.030 15.051 12.462 1.00 88.81 118 TRP A CA 1
ATOM 941 C C . TRP A 1 118 ? -11.947 15.718 11.595 1.00 88.81 118 TRP A C 1
ATOM 943 O O . TRP A 1 118 ? -12.316 16.502 10.719 1.00 88.81 118 TRP A O 1
ATOM 953 N N . LYS A 1 119 ? -10.637 15.452 11.758 1.00 88.25 119 LYS A N 1
ATOM 954 C CA . LYS A 1 119 ? -9.591 16.240 11.046 1.00 88.25 119 LYS A CA 1
ATOM 955 C C . LYS A 1 119 ? -9.675 16.100 9.526 1.00 88.25 119 LYS A C 1
ATOM 957 O O . LYS A 1 119 ? -9.498 17.086 8.810 1.00 88.25 119 LYS A O 1
ATOM 962 N N . ASN A 1 120 ? -10.005 14.907 9.030 1.00 87.81 120 ASN A N 1
ATOM 963 C CA . ASN A 1 120 ? -10.183 14.691 7.595 1.00 87.81 120 ASN A CA 1
ATOM 964 C C . ASN A 1 120 ? -11.377 15.480 7.048 1.00 87.81 120 ASN A C 1
ATOM 966 O O . ASN A 1 120 ? -11.307 15.993 5.935 1.00 87.81 120 ASN A O 1
ATOM 970 N N . ALA A 1 121 ? -12.455 15.616 7.828 1.00 86.94 121 ALA A N 1
ATOM 971 C CA . ALA A 1 121 ? -13.633 16.380 7.425 1.00 86.94 121 ALA A CA 1
ATOM 972 C C . ALA A 1 121 ? -13.331 17.883 7.357 1.00 86.94 121 ALA A C 1
ATOM 974 O O . ALA A 1 121 ? -13.724 18.526 6.389 1.00 86.94 121 ALA A O 1
ATOM 975 N N . ILE A 1 122 ? -12.572 18.424 8.320 1.00 89.69 122 ILE A N 1
ATOM 976 C CA . ILE A 1 122 ? -12.099 19.819 8.281 1.00 89.69 122 ILE A CA 1
ATOM 977 C C . ILE A 1 122 ? -11.309 20.081 7.002 1.00 89.69 122 ILE A C 1
ATOM 979 O O . ILE A 1 122 ? -11.613 21.019 6.271 1.00 89.69 122 ILE A O 1
ATOM 983 N N . GLN A 1 123 ? -10.318 19.233 6.717 1.00 85.00 123 GLN A N 1
ATOM 984 C CA . GLN A 1 123 ? -9.485 19.383 5.529 1.00 85.00 123 GLN A CA 1
ATOM 985 C C . GLN A 1 123 ? -10.301 19.230 4.237 1.00 85.00 123 GLN A C 1
ATOM 987 O O . GLN A 1 123 ? -10.085 19.969 3.281 1.00 85.00 123 GLN A O 1
ATOM 992 N N . MET A 1 124 ? -11.229 18.270 4.194 1.00 82.31 124 MET A N 1
ATOM 993 C CA . MET A 1 124 ? -12.074 18.005 3.027 1.00 82.31 124 MET A CA 1
ATOM 994 C C . MET A 1 124 ? -13.049 19.151 2.735 1.00 82.31 124 MET A C 1
ATOM 996 O O . MET A 1 124 ? -13.320 19.432 1.568 1.00 82.31 124 MET A O 1
ATOM 1000 N N . LEU A 1 125 ? -13.590 19.783 3.777 1.00 85.81 125 LEU A N 1
ATOM 1001 C CA . LEU A 1 125 ? -14.586 20.853 3.679 1.00 85.81 125 L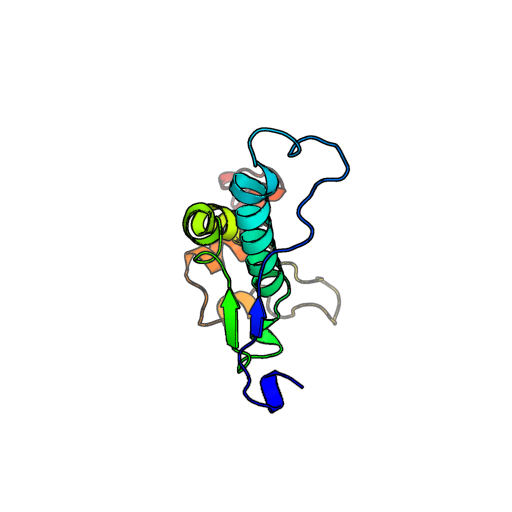EU A CA 1
ATOM 1002 C C . LEU A 1 125 ? -13.972 22.262 3.696 1.00 85.81 125 LEU A C 1
ATOM 1004 O O . LEU A 1 125 ? -14.723 23.232 3.631 1.00 85.81 125 LEU A O 1
ATOM 1008 N N . ASP A 1 126 ? -12.641 22.368 3.769 1.00 85.31 126 ASP A N 1
ATOM 1009 C CA . ASP A 1 126 ? -11.893 23.629 3.870 1.00 85.31 126 ASP A CA 1
ATOM 1010 C C . ASP A 1 126 ? -12.380 24.518 5.032 1.00 85.31 126 ASP A C 1
ATOM 1012 O O . ASP A 1 126 ? -12.622 25.716 4.890 1.00 85.31 126 ASP A O 1
ATOM 1016 N N . LEU A 1 127 ? -12.584 23.896 6.198 1.00 87.19 127 LEU A N 1
ATOM 1017 C CA . LEU A 1 127 ? -13.026 24.579 7.414 1.00 87.19 127 LEU A CA 1
ATOM 1018 C C . LEU A 1 127 ? -11.825 25.033 8.251 1.00 87.19 127 LEU A C 1
ATOM 1020 O O . LEU A 1 127 ? -10.785 24.379 8.284 1.00 87.19 127 LEU A O 1
ATOM 1024 N N . ASP A 1 128 ? -11.982 26.130 8.990 1.00 86.69 128 ASP A N 1
ATOM 1025 C CA . ASP A 1 128 ? -11.035 26.504 10.042 1.00 86.69 128 ASP A CA 1
ATOM 1026 C C . ASP A 1 128 ? -11.413 25.764 11.330 1.00 86.69 128 ASP A C 1
ATOM 1028 O O . ASP A 1 128 ? -12.534 25.894 11.825 1.00 86.69 128 ASP A O 1
ATOM 1032 N N . GLU A 1 129 ? -10.480 25.001 11.895 1.00 83.19 129 GLU A N 1
ATOM 1033 C CA . GLU A 1 129 ? -10.675 24.266 13.151 1.00 83.19 129 GLU A CA 1
ATOM 1034 C C . GLU A 1 129 ? -11.177 25.173 14.284 1.00 83.19 129 GLU A C 1
ATOM 1036 O O . GLU A 1 129 ? -12.018 24.760 15.084 1.00 83.19 129 GLU A O 1
ATOM 1041 N N . ASN A 1 130 ? -10.752 26.440 14.306 1.00 83.25 130 ASN A N 1
ATOM 1042 C CA . ASN A 1 130 ? -11.180 27.402 15.322 1.00 83.25 130 ASN A CA 1
ATOM 1043 C C . ASN A 1 130 ? -12.674 27.755 15.226 1.00 83.25 130 ASN A C 1
ATOM 1045 O O . ASN A 1 130 ? -13.266 28.188 16.214 1.00 83.25 130 ASN A O 1
ATOM 1049 N N . THR A 1 131 ? -13.297 27.550 14.062 1.00 77.81 131 THR A N 1
ATOM 1050 C CA . THR A 1 131 ? -14.717 27.863 13.831 1.00 77.81 131 THR A CA 1
ATOM 1051 C C . THR A 1 131 ? -15.664 26.767 14.316 1.00 77.81 131 THR A C 1
ATOM 1053 O O . THR A 1 131 ? -16.835 27.043 14.558 1.00 77.81 131 THR A O 1
ATOM 1056 N N . LEU A 1 132 ? -15.174 25.541 14.541 1.00 70.81 132 LEU A N 1
ATOM 1057 C CA . LEU A 1 132 ? -16.004 24.416 14.999 1.00 70.81 132 LEU A CA 1
ATOM 1058 C C . LEU A 1 132 ? -16.538 24.587 16.424 1.00 70.81 132 LEU A C 1
ATOM 1060 O O . LEU A 1 132 ? -17.545 23.982 16.790 1.00 70.81 132 LEU A O 1
ATOM 1064 N N . PHE A 1 133 ? -15.857 25.396 17.235 1.00 70.38 133 PHE A N 1
ATOM 1065 C CA . PHE A 1 133 ? -16.214 25.638 18.631 1.00 70.38 133 PHE A CA 1
ATOM 1066 C C . PHE A 1 133 ? -16.827 27.022 18.857 1.00 70.38 133 PHE A C 1
ATOM 1068 O O . PHE A 1 133 ? -17.133 27.366 20.003 1.00 70.38 133 PHE A O 1
ATOM 1075 N N . ASP A 1 134 ? -17.010 27.811 17.794 1.00 67.31 134 ASP A N 1
ATOM 1076 C CA . ASP A 1 134 ? -17.620 29.127 17.904 1.00 67.31 134 ASP A CA 1
ATOM 1077 C C . ASP A 1 134 ? -19.128 28.973 18.146 1.00 67.31 134 ASP A C 1
ATOM 1079 O O . ASP A 1 134 ? -19.896 28.541 17.287 1.00 67.31 134 ASP A O 1
ATOM 1083 N N . LYS A 1 135 ? -19.554 29.276 19.376 1.00 60.72 135 LYS A N 1
ATOM 1084 C CA . LYS A 1 135 ? -20.948 29.139 19.829 1.00 60.72 135 LYS A CA 1
ATOM 1085 C C . LYS A 1 135 ? -21.820 30.347 19.470 1.00 60.72 135 LYS A C 1
ATOM 1087 O O . LYS A 1 135 ? -22.943 30.426 19.957 1.00 60.72 135 LYS A O 1
ATOM 1092 N N . ASN A 1 136 ? -21.323 31.285 18.665 1.00 58.25 136 ASN A N 1
ATOM 1093 C CA . ASN A 1 136 ? -22.042 32.504 18.282 1.00 58.25 136 ASN A CA 1
ATOM 1094 C C . ASN A 1 136 ? -22.959 32.312 17.055 1.00 58.25 136 ASN A C 1
ATOM 1096 O O . ASN A 1 136 ? -22.960 33.148 16.150 1.00 58.25 136 ASN A O 1
ATOM 1100 N N . PHE A 1 137 ? -23.733 31.223 17.031 1.00 47.72 137 PHE A N 1
ATOM 1101 C CA . PHE A 1 137 ? -24.866 31.049 16.113 1.00 47.72 137 PHE A CA 1
ATOM 1102 C C . PHE A 1 137 ? -26.166 31.557 16.744 1.00 47.72 137 PHE A C 1
ATOM 1104 O O . PHE A 1 137 ? -26.376 31.300 17.953 1.00 47.72 137 PHE A O 1
#

Foldseek 3Di:
DCLVVLHEAEDFDDDFPPPVPPQVPPVNCVVPRRLVRLLVVVLCCVVVCVCVVRVSYHYDYPPNSRCCVVCVVVSVVVVQLQAEFDFPPPDPVGNPPGLVVVVVPPPDDPVSSCNHHPPSVCVVVVHDPVVVPPPPD

InterPro domains:
  IPR006680 Amidohydrolase-related [PF04909] (1-67)
  IPR032465 2-amino-3-carboxymuconate-6-semialdehyde decarboxylase [PTHR21240] (2-80)
  IPR032466 Metal-dependent hydrolase [SSF51556] (1-131)

Radius of gyration: 20.68 Å; chains: 1; bounding box: 49×58×46 Å

pLDDT: mean 89.45, std 8.64, range [47.72, 98.56]

Sequence (137 aa):
VCEELSVVLFVHPWDMHMWDGRLQKYWMPWLVGMPSETAQAICSVLMGNVLVMFPKLRFCFAHGGGSYPIIRGRVSHGWNNHIVLGTDYPFPLGELEVGKVVEDYQSFSAVDRDNLLWKNAIQMLDLDENTLFDKNF

Secondary structure (DSSP, 8-state):
-TTTTT-EEEE---S-S-TTSTTSSTTHIIIIIHHHHHHHHHHHHHHTTHHHH-TT-EEEESGGGTTHHHHHHHHHHHHHTS------TTSTTS-SSTTHHHHH-TT--HHHHHIIIIIHHHHHHT--GGGTT----